Protein AF-A0A3B0RIF9-F1 (afdb_monomer)

Radius of gyration: 14.6 Å; Cα contacts (8 Å, |Δi|>4): 40; chains: 1; bounding box: 34×33×37 Å

Foldseek 3Di:
DEDDDDDPDPPDPPPDDDPVNVDDCPDPLNVVLVVDPLVVQCVVCVVVDDDPDDDHHYRSCVVVSVVVVD

Organism: NCBI:txid652676

InterPro domains:
  IPR008490 Transposase InsH, N-terminal [PF05598] (18-70)

Structure (mmCIF, N/CA/C/O backbone):
data_AF-A0A3B0RIF9-F1
#
_entry.id   AF-A0A3B0RIF9-F1
#
loop_
_atom_site.group_PDB
_atom_site.id
_atom_site.type_symbol
_atom_site.label_atom_id
_atom_site.label_alt_id
_atom_site.label_comp_id
_atom_site.label_asym_id
_atom_site.label_entity_id
_atom_site.label_seq_id
_atom_site.pdbx_PDB_ins_code
_atom_site.Cartn_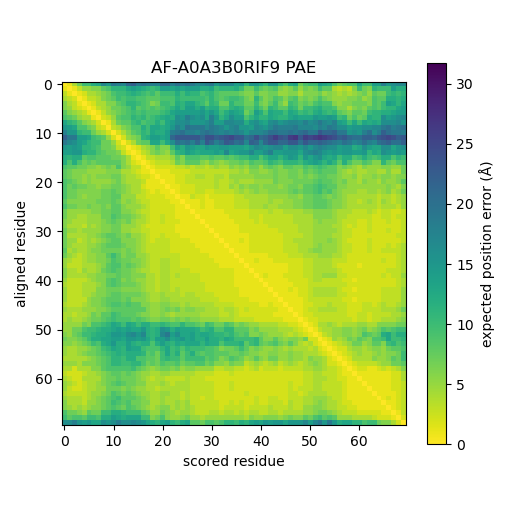x
_atom_site.Cartn_y
_atom_site.Cartn_z
_atom_site.occupancy
_atom_site.B_iso_or_equiv
_atom_site.auth_seq_id
_atom_site.auth_comp_id
_atom_site.auth_asym_id
_atom_site.auth_atom_id
_atom_site.pdbx_PDB_model_num
ATOM 1 N N . MET A 1 1 ? 15.944 -4.370 -9.771 1.00 66.44 1 MET A N 1
ATOM 2 C CA . MET A 1 1 ? 14.706 -5.129 -9.452 1.00 66.44 1 MET A CA 1
ATOM 3 C C . MET A 1 1 ? 13.903 -4.385 -8.392 1.00 66.44 1 MET A C 1
ATOM 5 O O . MET A 1 1 ? 14.499 -3.944 -7.418 1.00 66.44 1 MET A O 1
ATOM 9 N N . LEU A 1 2 ? 12.589 -4.222 -8.554 1.00 76.56 2 LEU A N 1
ATOM 10 C CA . LEU A 1 2 ? 11.751 -3.580 -7.533 1.00 76.56 2 LEU A CA 1
ATOM 11 C C . LEU A 1 2 ? 11.602 -4.477 -6.305 1.00 76.56 2 LEU A C 1
ATOM 13 O O . LEU A 1 2 ? 11.333 -5.674 -6.421 1.00 76.56 2 LEU A O 1
ATOM 17 N N . ARG A 1 3 ? 11.772 -3.900 -5.113 1.00 80.12 3 ARG A N 1
ATOM 18 C CA . ARG A 1 3 ? 11.482 -4.617 -3.870 1.00 80.12 3 ARG A CA 1
ATOM 19 C C . ARG A 1 3 ? 9.974 -4.701 -3.677 1.00 80.12 3 ARG A C 1
ATOM 21 O O . ARG A 1 3 ? 9.321 -3.672 -3.553 1.00 80.12 3 ARG A O 1
ATOM 28 N N . LYS A 1 4 ? 9.429 -5.914 -3.586 1.00 77.12 4 LYS A N 1
ATOM 29 C CA . LYS A 1 4 ? 8.033 -6.109 -3.178 1.00 77.12 4 LYS A CA 1
ATOM 30 C C . LYS A 1 4 ? 7.864 -5.763 -1.704 1.00 77.12 4 LYS A C 1
ATOM 32 O O . LYS A 1 4 ? 8.795 -5.917 -0.911 1.00 77.12 4 LYS A O 1
ATOM 37 N N . ASN A 1 5 ? 6.670 -5.309 -1.333 1.00 73.50 5 ASN A N 1
ATOM 38 C CA . ASN A 1 5 ? 6.358 -5.159 0.081 1.00 73.50 5 ASN A CA 1
ATOM 39 C C . ASN A 1 5 ? 6.400 -6.530 0.767 1.00 73.50 5 ASN A C 1
ATOM 41 O O . ASN A 1 5 ? 5.865 -7.496 0.213 1.00 73.50 5 ASN A O 1
ATOM 45 N N . PRO A 1 6 ? 7.017 -6.623 1.958 1.00 69.62 6 PRO A N 1
ATOM 46 C CA . PRO A 1 6 ? 6.995 -7.853 2.727 1.00 69.62 6 PRO A CA 1
ATOM 47 C C . PRO A 1 6 ? 5.539 -8.209 3.028 1.00 69.62 6 PRO A C 1
ATOM 49 O O . PRO A 1 6 ? 4.773 -7.379 3.525 1.00 69.62 6 PRO A O 1
ATOM 52 N N . ARG A 1 7 ? 5.147 -9.439 2.690 1.00 69.44 7 ARG A N 1
ATOM 53 C CA . ARG A 1 7 ? 3.871 -9.986 3.143 1.00 69.44 7 ARG A CA 1
ATOM 54 C C . ARG A 1 7 ? 4.086 -10.458 4.579 1.00 69.44 7 ARG A C 1
ATOM 56 O O . ARG A 1 7 ? 5.047 -11.187 4.801 1.00 69.44 7 ARG A O 1
ATOM 63 N N . PRO A 1 8 ? 3.271 -10.020 5.549 1.00 63.69 8 PRO A N 1
ATOM 64 C CA . PRO A 1 8 ? 3.409 -10.510 6.909 1.00 63.69 8 PRO A CA 1
ATOM 65 C C . PRO A 1 8 ? 3.078 -12.003 6.916 1.00 63.69 8 PRO A C 1
ATOM 67 O O . PRO A 1 8 ? 1.938 -12.385 6.639 1.00 63.69 8 PRO A O 1
ATOM 70 N N . ASP A 1 9 ? 4.068 -12.842 7.212 1.00 66.88 9 ASP A N 1
ATOM 71 C CA . ASP A 1 9 ? 3.829 -14.259 7.442 1.00 66.88 9 ASP A CA 1
ATOM 72 C C . ASP A 1 9 ? 2.940 -14.412 8.676 1.00 66.88 9 ASP A C 1
ATOM 74 O O . ASP A 1 9 ? 3.152 -13.800 9.726 1.00 6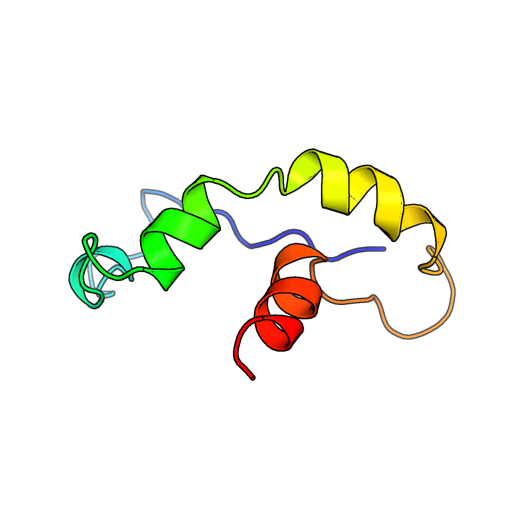6.88 9 ASP A O 1
ATOM 78 N N . ARG A 1 10 ? 1.867 -15.200 8.543 1.00 61.22 10 ARG A N 1
ATOM 79 C CA . ARG A 1 10 ? 0.851 -15.335 9.599 1.00 61.22 10 ARG A CA 1
ATOM 80 C C . ARG A 1 10 ? 1.439 -15.934 10.888 1.00 61.22 10 ARG A C 1
ATOM 82 O O . ARG A 1 10 ? 0.853 -15.713 11.946 1.00 61.22 10 ARG A O 1
ATOM 89 N N . GLN A 1 11 ? 2.564 -16.648 10.789 1.00 62.81 11 GLN A N 1
ATOM 90 C CA . GLN A 1 11 ? 3.193 -17.411 11.871 1.00 62.81 11 GLN A CA 1
ATOM 91 C C . GLN A 1 11 ? 4.307 -16.684 12.643 1.00 62.81 11 GLN A C 1
ATOM 93 O O . GLN A 1 11 ? 4.569 -17.082 13.773 1.00 62.81 11 GLN A O 1
ATOM 98 N N . ASP A 1 12 ? 4.912 -15.615 12.119 1.00 59.41 12 ASP A N 1
ATOM 99 C CA . ASP A 1 12 ? 6.246 -15.198 12.595 1.00 59.41 12 ASP A CA 1
ATOM 100 C C . ASP A 1 12 ? 6.300 -14.138 13.705 1.00 59.41 12 ASP A C 1
ATOM 102 O O . ASP A 1 12 ? 7.385 -13.726 14.091 1.00 59.41 12 ASP A O 1
ATOM 106 N N . ASP A 1 13 ? 5.178 -13.708 14.286 1.00 67.38 13 ASP A N 1
ATOM 107 C CA . ASP A 1 13 ? 5.208 -12.559 15.205 1.00 67.38 13 ASP A CA 1
ATOM 108 C C . ASP A 1 13 ? 4.226 -12.695 16.386 1.00 67.38 13 ASP A C 1
ATOM 110 O O . ASP A 1 13 ? 3.390 -11.827 16.633 1.00 67.38 13 ASP A O 1
ATOM 114 N N . LEU A 1 14 ? 4.335 -13.781 17.167 1.00 70.69 14 LEU A N 1
ATOM 115 C CA . LEU A 1 14 ? 3.514 -13.987 18.380 1.00 70.69 14 LEU A CA 1
ATOM 116 C C . LEU A 1 14 ? 3.631 -12.816 19.382 1.00 70.69 14 LEU A C 1
ATOM 118 O O . LEU A 1 14 ? 2.688 -12.529 20.115 1.00 70.69 14 LEU A O 1
ATOM 122 N N . PHE A 1 15 ? 4.775 -12.126 19.386 1.00 74.44 15 PHE A N 1
ATOM 123 C CA . PHE A 1 15 ? 5.084 -11.030 20.310 1.00 74.44 15 PHE A CA 1
ATOM 124 C C . PHE A 1 15 ? 5.075 -9.640 19.665 1.00 74.44 15 PHE A C 1
ATOM 126 O O . PHE A 1 15 ? 5.332 -8.651 20.353 1.00 74.44 15 PHE A O 1
ATOM 133 N N . ARG A 1 16 ? 4.795 -9.526 18.361 1.00 77.69 16 ARG A N 1
ATOM 134 C CA . ARG A 1 16 ? 4.831 -8.233 17.672 1.00 77.69 16 ARG A CA 1
ATOM 135 C C . ARG A 1 16 ? 3.424 -7.690 17.488 1.00 77.69 16 ARG A C 1
ATOM 137 O O . ARG A 1 16 ? 2.558 -8.330 16.894 1.00 77.69 16 ARG A O 1
ATOM 144 N N . SER A 1 17 ? 3.205 -6.467 17.962 1.00 80.75 17 SER A N 1
ATOM 145 C CA . SER A 1 17 ? 1.956 -5.753 17.714 1.00 80.75 17 SER A CA 1
ATOM 146 C C . SER A 1 17 ? 1.762 -5.557 16.212 1.00 80.75 17 SER A C 1
ATOM 148 O O . SER A 1 17 ? 2.548 -4.872 15.554 1.00 80.75 17 SER A O 1
ATOM 150 N N . ARG A 1 18 ? 0.705 -6.166 15.663 1.00 82.06 18 ARG A N 1
ATOM 151 C CA . ARG A 1 18 ? 0.310 -5.975 14.265 1.00 82.06 18 ARG A CA 1
ATOM 152 C C . ARG A 1 18 ? -0.062 -4.515 14.035 1.00 82.06 18 ARG A C 1
ATOM 154 O O . ARG A 1 18 ? -0.687 -3.894 14.891 1.00 82.06 18 ARG A O 1
ATOM 161 N N . LEU A 1 19 ? 0.262 -3.987 12.854 1.00 83.38 19 LEU A N 1
ATOM 162 C CA . LEU A 1 19 ? -0.069 -2.607 12.491 1.00 83.38 19 LEU A CA 1
ATOM 163 C C . LEU A 1 19 ? -1.574 -2.324 12.634 1.00 83.38 19 LEU A C 1
ATOM 165 O O . LEU A 1 19 ? -1.948 -1.272 13.138 1.00 83.38 19 LEU A O 1
ATOM 169 N N . GLU A 1 20 ? -2.419 -3.290 12.266 1.00 84.62 20 GLU A N 1
ATOM 170 C CA . GLU A 1 20 ? -3.883 -3.231 12.412 1.00 84.62 20 GLU A CA 1
ATOM 171 C C . GLU A 1 20 ? -4.362 -3.023 13.859 1.00 84.62 20 GLU A C 1
ATOM 173 O O . GLU A 1 20 ? -5.421 -2.440 14.060 1.00 84.62 20 GLU A O 1
ATOM 178 N N . ASN A 1 21 ? -3.568 -3.431 14.857 1.00 86.62 21 ASN A N 1
ATOM 179 C CA . ASN A 1 21 ? -3.867 -3.223 16.277 1.00 86.62 21 ASN A CA 1
ATOM 180 C C . ASN A 1 21 ? -3.406 -1.847 16.787 1.00 86.62 21 ASN A C 1
ATOM 182 O O . ASN A 1 21 ? -3.763 -1.454 17.893 1.00 86.62 21 ASN A O 1
ATOM 186 N N . ILE A 1 22 ? -2.576 -1.138 16.016 1.00 90.19 22 ILE A N 1
ATOM 187 C CA . ILE A 1 22 ? -1.972 0.148 16.395 1.00 90.19 22 ILE A CA 1
ATOM 188 C C . ILE A 1 22 ? -2.723 1.314 15.738 1.00 90.19 22 ILE A C 1
ATOM 190 O O . ILE A 1 22 ? -2.838 2.389 16.325 1.00 90.19 22 ILE A O 1
ATOM 194 N N . ILE A 1 23 ? -3.229 1.126 14.516 1.00 91.44 23 ILE A N 1
ATOM 195 C CA . ILE A 1 23 ? -3.862 2.190 13.726 1.00 91.44 23 ILE A CA 1
ATOM 196 C C . ILE A 1 23 ? -5.388 2.166 13.840 1.00 91.44 23 ILE A C 1
ATOM 198 O O . ILE A 1 23 ? -6.004 1.114 13.975 1.00 91.44 23 ILE A O 1
ATOM 202 N N . ASN A 1 24 ? -6.025 3.332 13.701 1.00 94.00 24 ASN A N 1
ATOM 203 C CA . ASN A 1 24 ? -7.481 3.410 13.597 1.00 94.00 24 ASN A CA 1
ATOM 204 C C . ASN A 1 24 ? -7.937 2.994 12.181 1.00 94.00 24 ASN A C 1
ATOM 206 O O . ASN A 1 24 ? -7.674 3.735 11.230 1.00 94.00 24 ASN A O 1
ATOM 210 N N . PRO A 1 25 ? -8.686 1.887 12.007 1.00 92.19 25 PRO A N 1
ATOM 211 C CA . PRO A 1 25 ? -9.142 1.443 10.687 1.00 92.19 25 PRO A CA 1
ATOM 212 C C . PRO A 1 25 ? -10.130 2.414 10.021 1.00 92.19 25 PRO A C 1
ATOM 214 O O . PRO A 1 25 ? -10.335 2.364 8.811 1.00 92.19 25 PRO A O 1
ATOM 217 N N . ARG A 1 26 ? -10.746 3.326 10.786 1.00 94.62 26 ARG A N 1
ATOM 218 C CA . ARG A 1 26 ? -11.648 4.361 10.255 1.00 94.62 26 ARG A CA 1
ATOM 219 C C . ARG A 1 26 ? -10.911 5.589 9.725 1.00 94.62 26 ARG A C 1
ATOM 221 O O . ARG A 1 26 ? -11.564 6.443 9.122 1.00 94.62 26 ARG A O 1
ATOM 228 N N . HIS A 1 27 ? -9.601 5.679 9.947 1.00 93.75 27 HIS A N 1
ATOM 229 C CA . HIS A 1 27 ? -8.782 6.796 9.497 1.00 93.75 27 HIS A CA 1
ATOM 230 C C . HIS A 1 27 ? -8.778 6.896 7.966 1.00 93.75 27 HIS A C 1
ATOM 232 O O . HIS A 1 27 ? -8.722 5.887 7.261 1.00 93.75 27 HIS A O 1
ATOM 238 N N . GLU A 1 28 ? -8.815 8.117 7.441 1.00 93.19 28 GLU A N 1
ATOM 239 C CA . GLU A 1 28 ? -8.978 8.381 6.006 1.00 93.19 28 GLU A CA 1
ATOM 240 C C . GLU A 1 28 ? -7.843 7.785 5.169 1.00 93.19 28 GLU A C 1
ATOM 242 O O . GLU A 1 28 ? -8.107 7.125 4.171 1.00 93.19 28 GLU A O 1
ATOM 247 N N . LEU A 1 29 ? -6.593 7.893 5.631 1.00 91.19 29 LEU A N 1
ATOM 248 C CA . LEU A 1 29 ? -5.438 7.269 4.967 1.00 91.19 29 LEU A CA 1
ATOM 249 C C . LEU A 1 29 ? -5.514 5.735 4.901 1.00 91.19 29 LEU A C 1
ATOM 251 O O . LEU A 1 29 ? -5.015 5.141 3.947 1.00 91.19 29 LEU A O 1
ATOM 255 N N . VAL A 1 30 ? -6.145 5.083 5.885 1.00 92.00 30 VAL A N 1
ATOM 256 C CA . VAL A 1 30 ? -6.323 3.621 5.868 1.00 92.00 30 VAL A CA 1
ATOM 257 C C . VAL A 1 30 ? -7.340 3.236 4.802 1.00 92.00 30 VAL A C 1
ATOM 259 O O . VAL A 1 30 ? -7.091 2.326 4.013 1.00 92.00 30 VAL A O 1
ATOM 262 N N . LYS A 1 31 ? -8.450 3.978 4.725 1.00 94.06 31 LYS A N 1
ATOM 263 C CA . LYS A 1 31 ? -9.459 3.805 3.674 1.00 94.06 31 LYS A CA 1
ATOM 264 C C . LYS A 1 31 ? -8.868 4.078 2.294 1.00 94.06 31 LYS A C 1
ATOM 266 O O . LYS A 1 31 ? -9.020 3.254 1.403 1.00 94.06 31 LYS A O 1
ATOM 271 N N . LEU A 1 32 ? -8.138 5.182 2.136 1.00 93.19 32 LEU A N 1
ATOM 272 C CA . LEU A 1 32 ? -7.454 5.529 0.892 1.00 93.19 32 LEU A CA 1
ATOM 273 C C . LEU A 1 32 ? -6.493 4.416 0.464 1.00 93.19 32 LEU A C 1
ATOM 275 O O . LEU A 1 32 ? -6.532 3.973 -0.678 1.00 93.19 32 LEU A O 1
ATOM 279 N N . GLY A 1 33 ? -5.686 3.901 1.393 1.00 91.88 33 GLY A N 1
ATOM 280 C CA . GLY A 1 33 ? -4.766 2.803 1.114 1.00 91.88 33 GLY A CA 1
ATOM 281 C C . GLY A 1 33 ? -5.449 1.508 0.662 1.00 91.88 33 GLY A C 1
ATOM 282 O O . GLY A 1 33 ? -4.803 0.711 -0.016 1.00 91.88 33 GLY A O 1
ATOM 283 N N . ALA A 1 34 ? -6.721 1.297 1.013 1.00 91.81 34 ALA A N 1
ATOM 284 C CA . ALA A 1 34 ? -7.529 0.170 0.546 1.00 91.81 34 ALA A CA 1
ATOM 285 C C . ALA A 1 34 ? -8.227 0.434 -0.803 1.00 91.81 34 ALA A C 1
ATOM 287 O O . ALA A 1 34 ? -8.590 -0.516 -1.486 1.00 91.81 34 ALA A O 1
ATOM 288 N N . LEU A 1 35 ? -8.418 1.703 -1.177 1.00 94.56 35 LEU A N 1
ATOM 289 C CA . LEU A 1 35 ? -9.051 2.114 -2.435 1.00 94.56 35 LEU A CA 1
ATOM 290 C C . LEU A 1 35 ? -8.070 2.205 -3.609 1.00 94.56 35 LEU A C 1
ATOM 292 O O . LEU A 1 35 ? -8.489 2.126 -4.760 1.00 94.56 35 LEU A O 1
ATOM 296 N N . ILE A 1 36 ? -6.783 2.408 -3.330 1.00 93.12 36 ILE A N 1
ATOM 297 C CA . ILE A 1 36 ? -5.756 2.523 -4.366 1.00 93.12 36 ILE A CA 1
ATOM 298 C C . ILE A 1 36 ? -5.496 1.158 -5.015 1.00 93.12 36 ILE A C 1
ATOM 300 O O . ILE A 1 36 ? -5.168 0.188 -4.328 1.00 93.12 36 ILE A O 1
ATOM 304 N N . ASP A 1 37 ? -5.555 1.118 -6.348 1.00 94.25 37 ASP A N 1
ATOM 305 C CA . ASP A 1 37 ? -5.059 -0.002 -7.148 1.00 94.25 37 ASP A CA 1
ATOM 306 C C . ASP A 1 37 ? -3.521 0.004 -7.177 1.00 94.25 37 ASP A C 1
ATOM 308 O O . ASP A 1 37 ? -2.873 0.658 -7.999 1.00 94.25 37 ASP A O 1
ATOM 312 N N . TRP A 1 38 ? -2.926 -0.701 -6.215 1.00 91.25 38 TRP A N 1
ATOM 313 C CA . TRP A 1 38 ? -1.474 -0.798 -6.092 1.00 91.25 38 TRP A CA 1
ATOM 314 C C . TRP A 1 38 ? -0.832 -1.624 -7.202 1.00 91.25 38 TRP A C 1
ATOM 316 O O . TRP A 1 38 ? 0.299 -1.317 -7.572 1.00 91.25 38 TRP A O 1
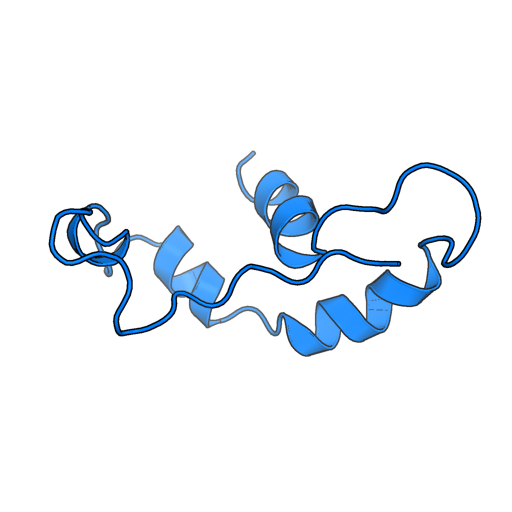ATOM 326 N N . ASP A 1 39 ? -1.528 -2.634 -7.724 1.00 92.38 39 ASP A N 1
ATOM 327 C CA . ASP A 1 39 ? -0.993 -3.509 -8.768 1.00 92.38 39 ASP A CA 1
ATOM 328 C C . ASP A 1 39 ? -0.961 -2.771 -10.114 1.00 92.38 39 ASP A C 1
ATOM 330 O O . ASP A 1 39 ? 0.040 -2.845 -10.829 1.00 92.38 39 ASP A O 1
ATOM 334 N N . GLY A 1 40 ? -1.997 -1.981 -10.421 1.00 94.00 40 GLY A N 1
ATOM 335 C CA . GLY A 1 40 ? -2.012 -1.083 -11.578 1.00 94.00 40 GLY A CA 1
ATOM 336 C C . GLY A 1 40 ? -0.903 -0.029 -11.513 1.00 94.00 40 GLY A C 1
ATOM 337 O O . GLY A 1 40 ? -0.130 0.123 -12.459 1.00 94.00 40 GLY A O 1
ATOM 338 N N . LEU A 1 41 ? -0.738 0.631 -10.358 1.00 92.81 41 LEU A N 1
ATOM 339 C CA . LEU A 1 41 ? 0.379 1.561 -10.144 1.00 92.81 41 LEU A CA 1
ATOM 340 C C . LEU A 1 41 ? 1.742 0.876 -10.280 1.00 92.81 41 LEU A C 1
ATOM 342 O O . LEU A 1 41 ? 2.669 1.465 -10.838 1.00 92.81 41 LEU A O 1
ATOM 346 N N . GLU A 1 42 ? 1.885 -0.347 -9.763 1.00 91.81 42 GLU A N 1
ATOM 347 C CA . GLU A 1 42 ? 3.115 -1.120 -9.908 1.00 91.81 42 GLU A CA 1
ATOM 348 C C . GLU A 1 42 ? 3.396 -1.403 -11.388 1.00 91.81 42 GLU A C 1
ATOM 350 O O . GLU A 1 42 ? 4.504 -1.128 -11.847 1.00 91.81 42 GLU A O 1
ATOM 355 N N . ALA A 1 43 ? 2.405 -1.853 -12.159 1.00 92.50 43 ALA A N 1
ATOM 356 C CA . ALA A 1 43 ? 2.546 -2.114 -13.591 1.00 92.50 43 ALA A CA 1
ATOM 357 C C . ALA A 1 43 ? 2.946 -0.857 -14.388 1.00 92.50 43 ALA A C 1
ATOM 359 O O . ALA A 1 43 ? 3.889 -0.902 -15.184 1.00 92.50 43 ALA A O 1
ATOM 360 N N . ASP A 1 44 ? 2.290 0.275 -14.129 1.00 93.62 44 ASP A N 1
ATOM 361 C CA . ASP A 1 44 ? 2.507 1.521 -14.868 1.00 93.62 44 ASP A CA 1
ATOM 362 C C . ASP A 1 44 ? 3.842 2.192 -14.540 1.00 93.62 44 ASP A C 1
ATOM 364 O O . ASP A 1 44 ? 4.495 2.764 -15.423 1.00 93.62 44 ASP A O 1
ATOM 368 N N . LEU A 1 45 ? 4.262 2.136 -13.272 1.00 90.50 45 LEU A N 1
ATOM 369 C CA . LEU A 1 45 ? 5.464 2.825 -12.811 1.00 90.50 45 LEU A CA 1
ATOM 370 C C . LEU A 1 45 ? 6.725 1.963 -12.920 1.00 90.50 45 LEU A C 1
ATOM 372 O O . LEU A 1 45 ? 7.821 2.514 -13.032 1.00 90.50 45 LEU A O 1
ATOM 376 N N . SER A 1 46 ? 6.601 0.630 -12.959 1.00 89.25 46 SER A N 1
ATOM 377 C CA . SER A 1 46 ? 7.757 -0.281 -13.007 1.00 89.25 46 SER A CA 1
ATOM 378 C C . SER A 1 46 ? 8.695 -0.016 -14.177 1.00 89.25 46 SER A C 1
ATOM 380 O O . SER A 1 46 ? 9.911 -0.101 -14.017 1.00 89.25 46 SER A O 1
ATOM 382 N N . ARG A 1 47 ? 8.150 0.359 -15.340 1.00 89.44 47 ARG A N 1
ATOM 383 C CA . ARG A 1 47 ? 8.930 0.633 -16.559 1.00 89.44 47 ARG A CA 1
ATOM 384 C C . ARG A 1 47 ? 9.911 1.800 -16.430 1.00 89.44 47 ARG A C 1
ATOM 386 O O . ARG A 1 47 ? 10.843 1.892 -17.219 1.00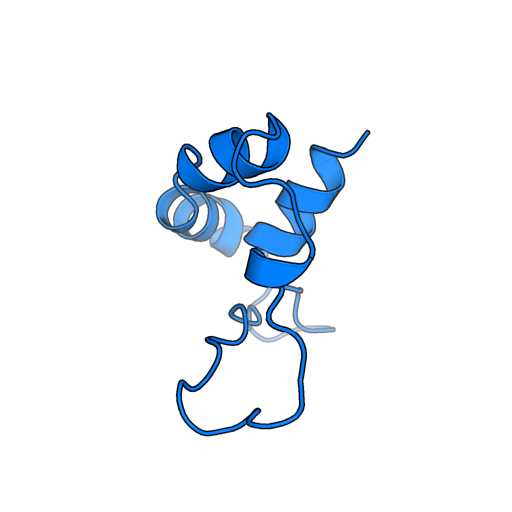 89.44 47 ARG A O 1
ATOM 393 N N . PHE A 1 48 ? 9.696 2.699 -15.468 1.00 89.06 48 PHE A N 1
ATOM 394 C CA . PHE A 1 48 ? 10.577 3.847 -15.238 1.00 89.06 48 PHE A CA 1
ATOM 395 C C . PHE A 1 48 ? 11.773 3.508 -14.342 1.00 89.06 48 PHE A C 1
ATOM 397 O O . PHE A 1 48 ? 12.664 4.338 -14.170 1.00 89.06 48 PHE A O 1
ATOM 404 N N . TYR A 1 49 ? 11.813 2.301 -13.775 1.00 86.81 49 TYR A N 1
ATOM 405 C CA . TYR A 1 49 ? 12.903 1.849 -12.923 1.00 86.81 49 TYR A CA 1
ATOM 406 C C . TYR A 1 49 ? 13.836 0.900 -13.672 1.00 86.81 49 TYR A C 1
ATOM 408 O O . TYR A 1 49 ? 13.405 -0.014 -14.371 1.00 86.81 49 TYR A O 1
ATOM 416 N N . CYS A 1 50 ? 15.141 1.086 -13.475 1.00 83.81 50 CYS A N 1
ATOM 417 C CA . CYS A 1 50 ? 16.149 0.203 -14.046 1.00 83.81 50 CYS A CA 1
ATOM 418 C C . CYS A 1 50 ? 16.151 -1.164 -13.335 1.00 83.81 50 CYS A C 1
ATOM 420 O O . CYS A 1 50 ? 16.116 -1.260 -12.100 1.00 83.81 50 CYS A O 1
ATOM 422 N N . SER A 1 51 ? 16.159 -2.243 -14.117 1.00 80.56 51 SER A N 1
ATOM 423 C CA . SER A 1 51 ? 16.099 -3.612 -13.603 1.00 80.56 51 SER A CA 1
ATOM 424 C C . SER A 1 51 ? 17.447 -4.096 -13.067 1.00 80.56 51 SER A C 1
ATOM 426 O O . SER A 1 51 ? 17.456 -4.816 -12.062 1.00 80.56 51 SER A O 1
ATOM 428 N N . ASP A 1 52 ? 18.544 -3.681 -13.692 1.00 80.19 52 ASP A N 1
ATOM 429 C CA . ASP A 1 52 ? 19.867 -4.302 -13.605 1.00 80.19 52 ASP A CA 1
ATOM 430 C C . ASP A 1 52 ? 21.009 -3.331 -13.266 1.00 80.19 52 ASP A C 1
ATOM 432 O O . ASP A 1 52 ? 22.094 -3.784 -12.907 1.00 80.19 52 ASP A O 1
ATOM 436 N N . ASN A 1 53 ? 20.771 -2.019 -13.301 1.00 81.50 53 ASN A N 1
ATOM 437 C CA . ASN A 1 53 ? 21.771 -1.012 -12.959 1.00 81.50 53 ASN A CA 1
ATOM 438 C C . ASN A 1 53 ? 21.386 -0.198 -11.710 1.00 81.50 53 ASN A C 1
ATOM 440 O O . ASN A 1 53 ? 20.234 0.196 -11.516 1.00 81.50 53 ASN A O 1
ATOM 444 N N . GLY A 1 54 ? 22.385 0.107 -10.879 1.00 83.00 54 GLY A N 1
ATOM 445 C CA . GLY A 1 54 ? 22.246 0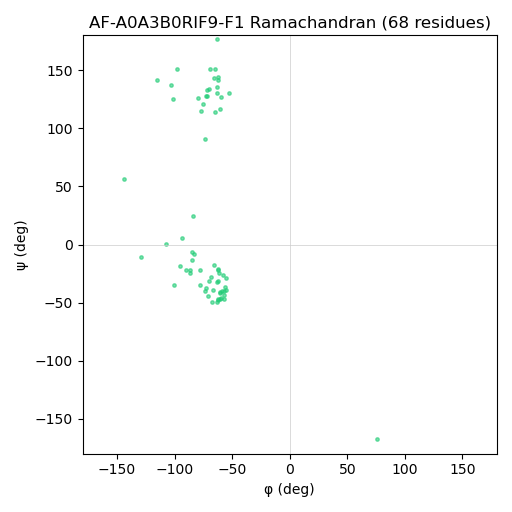.951 -9.693 1.00 83.00 54 GLY A CA 1
ATOM 446 C C . GLY A 1 54 ? 21.566 0.286 -8.488 1.00 83.00 54 GLY A C 1
ATOM 447 O O . GLY A 1 54 ? 21.409 -0.934 -8.402 1.00 83.00 54 GLY A O 1
ATOM 448 N N . ARG A 1 55 ? 21.189 1.108 -7.496 1.00 81.00 55 ARG A N 1
ATOM 449 C CA . ARG A 1 55 ? 20.504 0.629 -6.286 1.00 81.00 55 ARG A CA 1
ATOM 450 C C . ARG A 1 55 ? 19.061 0.236 -6.633 1.00 81.00 55 ARG A C 1
ATOM 452 O O . ARG A 1 55 ? 18.330 1.078 -7.151 1.00 81.00 55 ARG A O 1
ATOM 459 N N . PRO A 1 56 ? 18.610 -0.979 -6.270 1.00 76.25 56 PRO A N 1
ATOM 460 C CA . PRO A 1 56 ? 17.223 -1.394 -6.437 1.00 76.25 56 PRO A CA 1
ATOM 461 C C . PRO A 1 56 ? 16.255 -0.388 -5.811 1.00 76.25 56 PRO A C 1
ATOM 463 O O . PRO A 1 56 ? 16.419 -0.000 -4.649 1.00 76.25 56 PRO A O 1
ATOM 466 N N . ALA A 1 57 ? 15.238 0.016 -6.567 1.00 81.00 57 ALA A N 1
ATOM 467 C CA . ALA A 1 57 ? 14.191 0.880 -6.049 1.00 81.00 57 ALA A CA 1
ATOM 468 C C . ALA A 1 57 ? 13.374 0.176 -4.947 1.00 81.00 57 ALA A C 1
ATOM 470 O O . ALA A 1 57 ? 13.245 -1.055 -4.912 1.00 81.00 57 ALA A O 1
ATOM 471 N N . GLY A 1 58 ? 12.846 0.981 -4.018 1.00 85.69 58 GLY A N 1
ATOM 472 C CA . GLY A 1 58 ? 11.869 0.518 -3.031 1.00 85.69 58 GLY A CA 1
ATOM 473 C C . GLY A 1 58 ? 10.571 0.057 -3.700 1.00 85.69 58 GLY A C 1
ATOM 474 O O . GLY A 1 58 ? 10.430 0.161 -4.917 1.00 85.69 58 GLY A O 1
ATOM 475 N N . SER A 1 59 ? 9.612 -0.444 -2.917 1.00 90.00 59 SER A N 1
ATOM 476 C CA . SER A 1 59 ? 8.313 -0.792 -3.501 1.00 90.00 59 SER A CA 1
ATOM 477 C C . SER A 1 59 ? 7.606 0.464 -4.002 1.00 90.00 59 SER A C 1
ATOM 479 O O . SER A 1 59 ? 7.687 1.526 -3.374 1.00 90.00 59 SER A O 1
ATOM 481 N N . ILE A 1 60 ? 6.895 0.337 -5.122 1.00 91.38 60 ILE A N 1
ATOM 482 C CA . ILE A 1 60 ? 6.135 1.447 -5.707 1.00 91.38 60 ILE A CA 1
ATOM 483 C C . ILE A 1 60 ? 5.108 1.974 -4.704 1.00 91.38 60 ILE A C 1
ATOM 485 O O . ILE A 1 60 ? 5.007 3.180 -4.500 1.00 91.38 60 ILE A O 1
ATOM 489 N N . ARG A 1 61 ? 4.449 1.082 -3.958 1.00 91.38 61 ARG A N 1
ATOM 490 C CA . ARG A 1 61 ? 3.533 1.467 -2.879 1.00 91.38 61 ARG A CA 1
ATOM 491 C C . ARG A 1 61 ? 4.192 2.336 -1.806 1.00 91.38 61 ARG A C 1
ATOM 493 O O . ARG A 1 61 ? 3.562 3.276 -1.333 1.00 91.38 61 ARG A O 1
ATOM 500 N N . LEU A 1 62 ? 5.434 2.046 -1.413 1.00 89.69 62 LEU A N 1
ATOM 501 C CA . LEU A 1 62 ? 6.148 2.867 -0.432 1.00 89.69 62 LEU A CA 1
ATOM 502 C C . LEU A 1 62 ? 6.458 4.257 -0.997 1.00 89.69 62 LEU A C 1
ATOM 504 O O . LEU A 1 62 ? 6.183 5.256 -0.339 1.00 89.69 62 LEU A O 1
ATOM 508 N N . MET A 1 63 ? 7.021 4.320 -2.205 1.00 90.56 63 MET A N 1
ATOM 509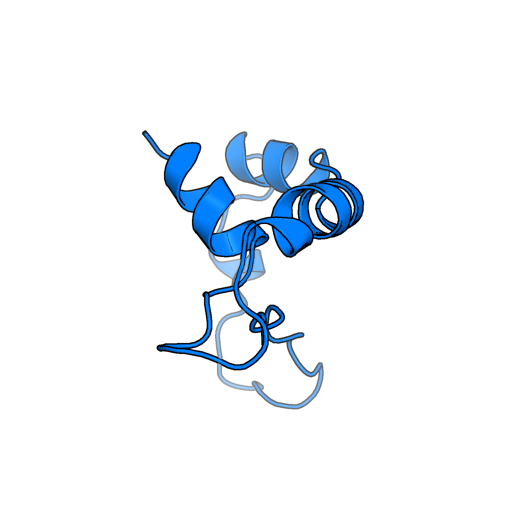 C CA . MET A 1 63 ? 7.406 5.589 -2.829 1.00 90.56 63 MET A CA 1
ATOM 510 C C . MET A 1 63 ? 6.184 6.479 -3.075 1.00 90.56 63 MET A C 1
ATOM 512 O O . MET A 1 63 ? 6.165 7.625 -2.633 1.00 90.56 63 MET A O 1
ATOM 516 N N . THR A 1 64 ? 5.133 5.934 -3.689 1.00 91.19 64 THR A N 1
ATOM 517 C CA . THR A 1 64 ? 3.887 6.665 -3.948 1.00 91.19 64 THR A CA 1
ATOM 518 C C . THR A 1 64 ? 3.162 7.018 -2.648 1.00 91.19 64 THR A C 1
ATOM 520 O O . THR A 1 64 ? 2.664 8.130 -2.503 1.00 91.19 64 THR A O 1
ATOM 523 N N . GLY A 1 65 ? 3.151 6.112 -1.664 1.00 90.75 65 GLY A N 1
ATOM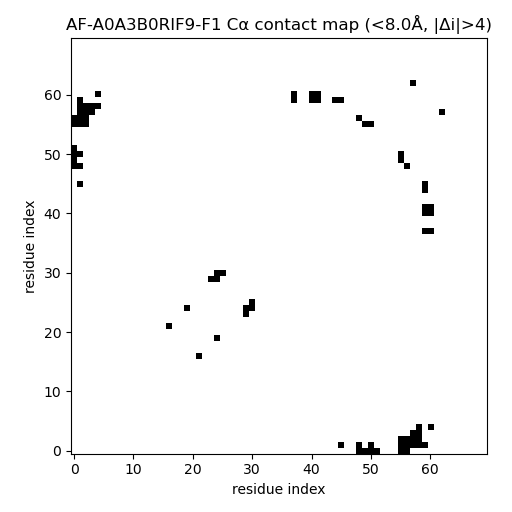 524 C CA . GLY A 1 65 ? 2.571 6.365 -0.345 1.00 90.75 65 GLY A CA 1
ATOM 525 C C . GLY A 1 65 ? 3.195 7.573 0.355 1.00 90.75 65 GLY A C 1
ATOM 526 O O . GLY A 1 65 ? 2.469 8.412 0.876 1.00 90.75 65 GLY A O 1
ATOM 527 N N . LEU A 1 66 ? 4.524 7.715 0.307 1.00 89.38 66 LEU A N 1
ATOM 528 C CA . LEU A 1 66 ? 5.218 8.882 0.863 1.00 89.38 66 LEU A CA 1
ATOM 529 C C . LEU A 1 66 ? 4.8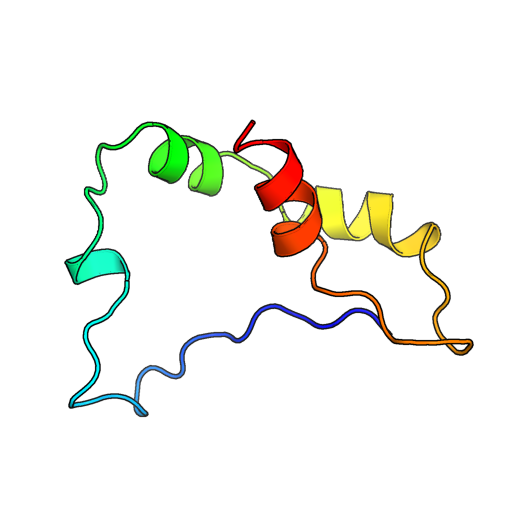33 10.191 0.161 1.00 89.38 66 LEU A C 1
ATOM 531 O O . LEU A 1 66 ? 4.779 11.230 0.812 1.00 89.38 66 LEU A O 1
ATOM 535 N N . CYS A 1 67 ? 4.529 10.157 -1.138 1.00 88.38 67 CYS A N 1
ATOM 536 C CA . CYS A 1 67 ? 4.056 11.337 -1.862 1.00 88.38 67 CYS A CA 1
ATOM 537 C C . CYS A 1 67 ? 2.651 11.787 -1.429 1.00 88.38 67 CYS A C 1
ATOM 539 O O . CYS A 1 67 ? 2.360 12.978 -1.514 1.00 88.38 67 CYS A O 1
ATOM 541 N 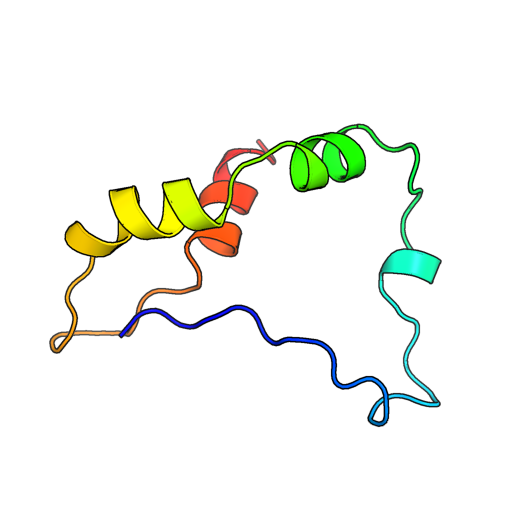N . PHE A 1 68 ? 1.800 10.869 -0.953 1.00 86.56 68 PHE A N 1
ATOM 542 C CA . PHE A 1 68 ? 0.457 11.194 -0.457 1.00 86.56 68 PHE A CA 1
ATOM 543 C C . PHE A 1 68 ? 0.441 11.787 0.957 1.00 86.56 68 PHE A C 1
ATOM 545 O O . PHE A 1 68 ? -0.521 12.457 1.313 1.00 86.56 68 PHE A O 1
ATOM 552 N N . LEU A 1 69 ? 1.478 11.555 1.765 1.00 84.31 69 LEU A N 1
ATOM 553 C CA . LEU A 1 69 ? 1.547 11.970 3.176 1.00 84.31 69 LEU A CA 1
ATOM 554 C C . LEU A 1 69 ? 2.009 13.425 3.378 1.00 84.31 69 LEU A C 1
ATOM 556 O O . LEU A 1 69 ? 2.601 13.737 4.410 1.00 84.31 69 LEU A O 1
ATOM 560 N N . LYS A 1 70 ? 1.817 14.285 2.377 1.00 63.03 70 LYS A N 1
ATOM 561 C CA . LYS A 1 70 ? 2.339 15.654 2.391 1.00 63.03 70 LYS A CA 1
ATOM 562 C C . LYS A 1 70 ? 1.607 16.560 3.378 1.00 63.03 70 LYS A C 1
ATOM 564 O O . LYS A 1 70 ? 0.377 16.398 3.524 1.00 63.03 70 LYS A O 1
#

Secondary structure (DSSP, 8-state):
-PPPPPP--TTS-TTSPPHHHHS-TTSHHHHHHHHS-HHHHHHHHHTTS-SSSSSPP--HHHHHHHHH--

Sequence (70 aa):
MLRKNPRPDRQDDLFRSRLENIINPRHELVKLGALIDWDGLEADLSRFYCSDNGRPAGSIRLMTGLCFLK

Mean predicted aligned error: 6.31 Å

pLDDT: mean 84.18, std 9.78, range [59.41, 94.62]

Solvent-accessible surface area (backbone atoms only — not comparable to full-atom values): 4612 Å² total; per-residue (Å²): 64,74,39,74,76,83,74,83,63,92,80,80,48,93,88,54,85,51,67,79,81,75,51,65,78,84,39,66,70,52,50,48,64,70,69,54,64,58,67,60,50,38,65,71,52,51,79,80,52,61,64,87,61,82,80,59,49,68,28,57,66,59,59,54,49,60,68,70,70,114